Protein AF-A0A523HQN8-F1 (afdb_monomer_lite)

Secondary structure (DSSP, 8-state):
--PPPTT-SSGGGHHHHHHHHHHTT--HHHHHIIIIIHHHHHHHHHHHHHHHHHHH-PPP---GGGSPPGGGG--TT--

Sequence (79 aa):
SGDMPEGLEDVSKFPYLFAELIERGWTDEDLRKLAGGNLLRALQRAETVAARLQKERPASTATIETMPPIEAHIDPKTN

Foldseek 3Di:
DDDDPVQPRDPVSVVVVVVVVVVVPDDPVRVVCVVCVVVVVVVVVVVVVVVVVVVVDPDDPDDPVRDDPPVVPDDPPDD

Structure (mmCIF, N/CA/C/O backbone):
data_AF-A0A523HQN8-F1
#
_entry.id   AF-A0A523HQN8-F1
#
loop_
_atom_site.group_PDB
_atom_site.id
_atom_site.type_symbol
_atom_site.label_atom_id
_atom_site.label_alt_id
_atom_site.label_comp_id
_atom_site.label_asym_id
_atom_site.label_entity_id
_atom_site.label_seq_id
_atom_site.pdbx_PDB_ins_code
_atom_site.Cartn_x
_atom_site.Cartn_y
_atom_site.Cartn_z
_atom_site.occupancy
_atom_site.B_iso_or_equiv
_atom_site.auth_seq_id
_atom_site.auth_comp_id
_atom_site.auth_asym_id
_atom_site.auth_atom_id
_atom_site.pdbx_PDB_model_num
ATOM 1 N N . SER A 1 1 ? -14.955 21.310 -1.841 1.00 48.50 1 SER A N 1
ATOM 2 C CA . SER A 1 1 ? -14.036 20.720 -0.854 1.00 48.50 1 SER A CA 1
ATOM 3 C C . SER A 1 1 ? -14.512 19.310 -0.602 1.00 48.50 1 SER A C 1
ATOM 5 O O . SER A 1 1 ? -15.711 19.149 -0.441 1.00 48.50 1 SER A O 1
ATOM 7 N N . GLY A 1 2 ? -13.653 18.301 -0.752 1.00 59.84 2 GLY A N 1
ATOM 8 C CA . GLY A 1 2 ? -14.071 16.909 -0.581 1.00 59.84 2 GLY A CA 1
ATOM 9 C C . GLY A 1 2 ? -14.397 16.654 0.883 1.00 59.84 2 GLY A C 1
ATOM 10 O O . GLY A 1 2 ? -13.487 16.715 1.704 1.00 59.84 2 GLY A O 1
ATOM 11 N N . ASP A 1 3 ? -15.671 16.433 1.198 1.00 82.31 3 ASP A N 1
ATOM 12 C CA . ASP A 1 3 ? -16.059 15.982 2.530 1.00 82.31 3 ASP A CA 1
ATOM 13 C C . ASP A 1 3 ? -15.585 14.543 2.700 1.00 82.31 3 ASP A C 1
ATOM 15 O O . ASP A 1 3 ? -15.899 13.661 1.895 1.00 82.31 3 ASP A O 1
ATOM 19 N N . MET A 1 4 ? -14.775 14.325 3.733 1.00 87.81 4 MET A N 1
ATOM 20 C CA . MET A 1 4 ? -14.426 12.984 4.173 1.00 87.81 4 MET A CA 1
ATOM 21 C C . MET A 1 4 ? -15.672 12.322 4.774 1.00 87.81 4 MET A C 1
ATOM 23 O O . MET A 1 4 ? -16.493 13.020 5.374 1.00 87.81 4 MET A O 1
ATOM 27 N N . PRO A 1 5 ? -15.833 10.994 4.638 1.00 89.56 5 PRO A N 1
ATOM 28 C CA . PRO A 1 5 ? -16.903 10.289 5.329 1.00 89.56 5 PRO A CA 1
ATOM 29 C C . PRO A 1 5 ? -16.831 10.535 6.838 1.00 89.56 5 PRO A C 1
ATOM 31 O O . PRO A 1 5 ? -15.738 10.573 7.409 1.00 89.56 5 PRO A O 1
ATOM 34 N N . GLU A 1 6 ? -17.994 10.661 7.476 1.00 89.38 6 GLU A N 1
ATOM 35 C CA . GLU A 1 6 ? -18.090 10.731 8.935 1.00 89.38 6 GLU A CA 1
ATOM 36 C C . GLU A 1 6 ? -17.424 9.496 9.562 1.00 89.38 6 GLU A C 1
ATOM 38 O O . GLU A 1 6 ? -17.641 8.362 9.128 1.00 89.38 6 GLU A O 1
ATOM 43 N N . GLY A 1 7 ? -16.561 9.724 10.549 1.00 86.94 7 GLY A N 1
ATOM 44 C CA . GLY A 1 7 ? -15.738 8.701 11.186 1.00 86.94 7 GLY A CA 1
ATOM 45 C 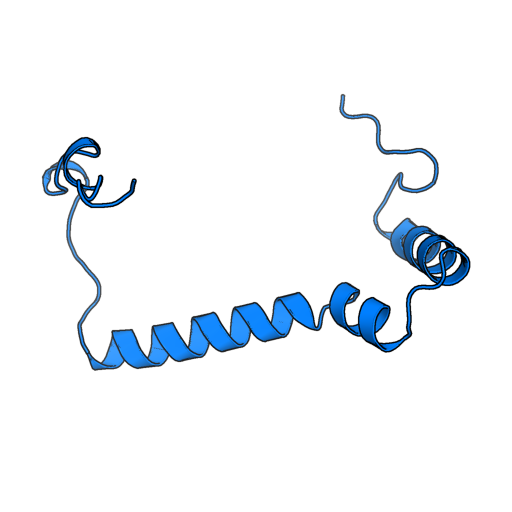C . GLY A 1 7 ? -14.438 8.364 10.448 1.00 86.94 7 GLY A C 1
ATOM 46 O O . GLY A 1 7 ? -13.701 7.509 10.936 1.00 86.94 7 GLY A O 1
ATOM 47 N N . LEU A 1 8 ? -14.131 9.007 9.312 1.00 93.50 8 LEU A N 1
ATOM 48 C CA . LEU A 1 8 ? -12.892 8.841 8.533 1.00 93.50 8 LEU A CA 1
ATOM 49 C C . LEU A 1 8 ? -12.262 10.186 8.134 1.00 93.50 8 LEU A C 1
ATOM 51 O O . LEU A 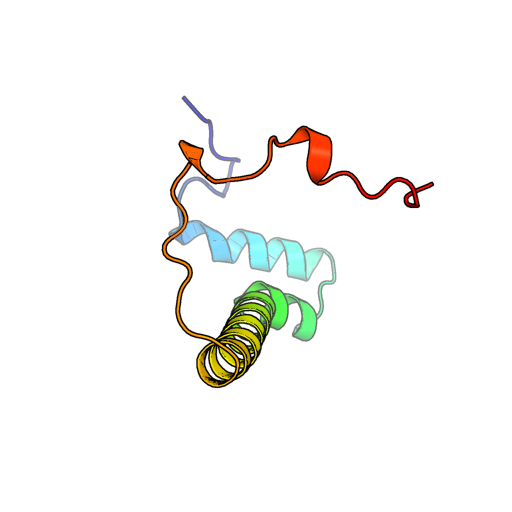1 8 ? -11.736 10.341 7.034 1.00 93.50 8 LEU A O 1
ATOM 55 N N . GLU A 1 9 ? -12.299 11.170 9.027 1.00 94.50 9 GLU A N 1
ATOM 56 C CA . GLU A 1 9 ? -11.866 12.546 8.749 1.00 94.50 9 GLU A CA 1
ATOM 57 C C . GLU A 1 9 ? -10.357 12.674 8.514 1.00 94.50 9 GLU A C 1
ATOM 59 O O . GLU A 1 9 ? -9.903 13.576 7.810 1.00 94.50 9 GLU A O 1
ATOM 64 N N . ASP A 1 10 ? -9.573 11.771 9.102 1.00 92.69 10 ASP A N 1
ATOM 65 C CA . ASP A 1 10 ? -8.122 11.764 8.997 1.00 92.69 10 ASP A CA 1
ATOM 66 C C . ASP A 1 10 ? -7.544 10.342 9.112 1.00 92.69 10 ASP A C 1
ATOM 68 O O . ASP A 1 10 ? -8.229 9.371 9.439 1.00 92.69 10 ASP A O 1
ATOM 72 N N . VAL A 1 11 ? -6.244 10.206 8.842 1.00 93.31 11 VAL A N 1
ATOM 73 C CA . VAL A 1 11 ? -5.556 8.905 8.810 1.00 93.31 11 VAL A CA 1
ATOM 74 C C . VAL A 1 11 ? -5.487 8.199 10.169 1.00 93.31 11 VAL A C 1
ATOM 76 O O . VAL A 1 11 ? -5.288 6.988 10.215 1.00 93.31 11 VAL A O 1
ATOM 79 N N . SER A 1 12 ? -5.674 8.902 11.288 1.00 95.25 12 SER A N 1
ATOM 80 C CA . SER A 1 12 ? -5.763 8.266 12.609 1.00 95.25 12 SER A CA 1
ATOM 81 C C . SER A 1 12 ? -7.044 7.445 12.780 1.00 95.25 12 SER A C 1
ATOM 83 O O . SER A 1 12 ? -7.112 6.616 13.685 1.00 95.25 12 SER A O 1
ATOM 85 N N . LYS A 1 13 ? -8.041 7.633 11.903 1.00 95.88 13 LYS A N 1
ATOM 86 C CA . LYS A 1 13 ? -9.358 6.985 11.964 1.00 95.88 13 LYS A CA 1
ATOM 87 C C . LYS A 1 13 ? -9.427 5.618 11.290 1.00 95.88 13 LYS A C 1
ATOM 89 O O . LYS A 1 13 ? -10.422 4.917 11.450 1.00 95.88 13 LYS A O 1
ATOM 94 N N . PHE A 1 14 ? -8.374 5.182 10.594 1.00 94.00 14 PHE A N 1
ATOM 95 C CA . PHE A 1 14 ? -8.354 3.861 9.953 1.00 94.00 14 PHE A CA 1
ATOM 96 C C . PHE A 1 14 ? -8.715 2.684 10.879 1.00 94.00 14 PHE A C 1
ATOM 98 O O . PHE A 1 14 ? -9.401 1.784 10.400 1.00 94.00 14 PHE A O 1
ATOM 105 N N . PRO A 1 15 ? -8.364 2.659 12.181 1.00 96.25 15 PRO A N 1
ATOM 106 C CA . PRO A 1 15 ? -8.820 1.599 13.078 1.00 96.25 15 PRO A CA 1
ATOM 107 C C . PRO A 1 15 ? -10.349 1.437 13.145 1.00 96.25 15 PRO A C 1
ATOM 109 O O . PRO A 1 15 ? -10.818 0.313 13.306 1.00 96.25 15 PRO A O 1
ATOM 112 N N . TYR A 1 16 ? -11.132 2.507 12.963 1.00 96.19 16 TYR A N 1
ATOM 113 C CA . TYR A 1 16 ? -12.599 2.426 12.949 1.00 96.19 16 TYR A CA 1
ATOM 114 C C . TYR A 1 16 ? -13.128 1.671 11.731 1.00 96.19 16 TYR A C 1
ATOM 116 O O . TYR A 1 16 ? -14.051 0.872 11.857 1.00 96.19 16 TYR A O 1
ATOM 124 N N . LEU A 1 17 ? -12.478 1.825 10.575 1.00 95.25 17 LEU A N 1
ATOM 125 C CA . LEU A 1 17 ? -12.786 1.011 9.401 1.00 95.25 17 LEU A CA 1
ATOM 126 C C . LEU A 1 17 ? -12.517 -0.477 9.667 1.00 95.25 17 LEU A C 1
ATOM 128 O O . LEU A 1 17 ? -13.314 -1.322 9.276 1.00 95.25 17 LEU A O 1
ATOM 132 N N . PHE A 1 18 ? -11.415 -0.815 10.343 1.00 97.06 18 PHE A N 1
ATOM 133 C CA . PHE A 1 18 ? -11.113 -2.210 10.680 1.00 97.06 18 PHE A CA 1
ATOM 134 C C . PHE A 1 18 ? -12.132 -2.796 11.662 1.00 97.06 18 PHE A C 1
ATOM 136 O O . PHE A 1 18 ? -12.552 -3.934 11.467 1.00 97.06 18 PHE A O 1
ATOM 143 N N . ALA A 1 19 ? -12.561 -2.023 12.664 1.00 97.00 19 ALA A N 1
ATOM 144 C CA . ALA A 1 19 ? -13.608 -2.440 13.595 1.00 97.00 19 ALA A CA 1
ATOM 145 C C . ALA 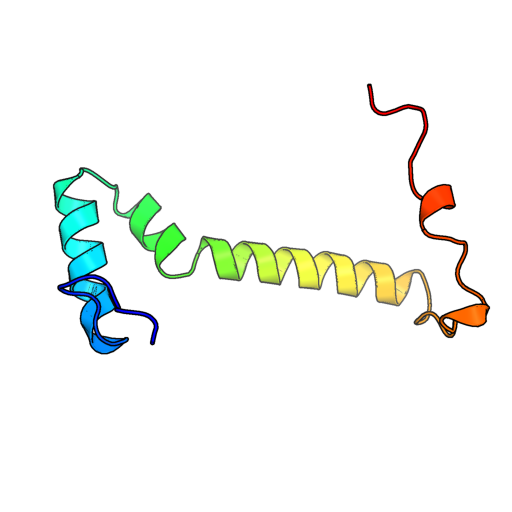A 1 19 ? -14.920 -2.771 12.860 1.00 97.00 19 ALA A C 1
ATOM 147 O O . ALA A 1 19 ? -15.449 -3.868 13.014 1.00 97.00 19 ALA A O 1
ATOM 148 N N . GLU A 1 20 ? -15.373 -1.886 11.973 1.00 97.00 20 GLU A N 1
ATOM 149 C CA . GLU A 1 20 ? -16.564 -2.104 11.141 1.00 97.00 20 GLU A CA 1
ATOM 150 C C . GLU A 1 20 ? -16.463 -3.345 10.244 1.00 97.00 20 GLU A C 1
ATOM 152 O O . GLU A 1 20 ? -17.426 -4.092 10.071 1.00 97.00 20 GLU A O 1
ATOM 157 N N . LEU A 1 21 ? -15.293 -3.608 9.657 1.00 97.94 21 LEU A N 1
ATOM 158 C CA . LEU A 1 21 ? -15.096 -4.797 8.823 1.00 97.94 21 LEU A CA 1
ATOM 159 C C . LEU A 1 21 ? -15.117 -6.092 9.647 1.00 97.94 21 LEU A C 1
ATOM 161 O O . LEU A 1 21 ? -15.653 -7.096 9.171 1.00 97.94 21 LEU A O 1
ATOM 165 N N . ILE A 1 22 ? -14.599 -6.067 10.878 1.00 98.25 22 ILE A N 1
ATOM 166 C CA . ILE A 1 22 ? -14.703 -7.189 11.824 1.00 98.25 22 ILE A CA 1
ATOM 167 C C . ILE A 1 22 ? -16.174 -7.476 12.140 1.00 98.25 22 ILE A C 1
ATOM 169 O O . ILE A 1 22 ? -16.600 -8.626 12.045 1.00 98.25 22 ILE A O 1
ATOM 173 N N . GLU A 1 23 ? -16.972 -6.450 12.447 1.00 98.19 23 GLU A N 1
ATOM 174 C CA . GLU A 1 23 ? -18.411 -6.607 12.714 1.00 98.19 23 GLU A CA 1
ATOM 175 C C . GLU A 1 23 ? -19.176 -7.162 11.506 1.00 98.19 23 GLU A C 1
ATOM 177 O O . GLU A 1 23 ? -20.118 -7.942 11.653 1.00 98.19 23 GLU A O 1
ATOM 182 N N . ARG A 1 24 ? -18.720 -6.837 10.292 1.00 98.25 24 ARG A N 1
ATOM 183 C CA . ARG A 1 24 ? -19.243 -7.385 9.029 1.00 98.25 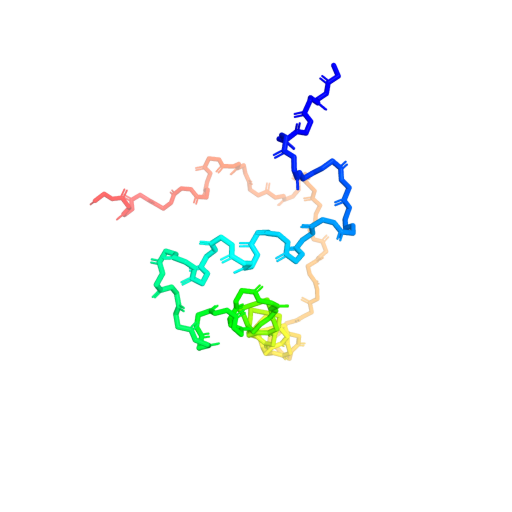24 ARG A CA 1
ATOM 184 C C . ARG A 1 24 ? -18.740 -8.796 8.712 1.00 98.25 24 ARG A C 1
ATOM 186 O O . ARG A 1 24 ? -19.073 -9.327 7.653 1.00 98.25 24 ARG A O 1
ATOM 193 N N . GLY A 1 25 ? -17.959 -9.408 9.601 1.00 98.44 25 GLY A N 1
ATOM 194 C CA . GLY A 1 25 ? -17.516 -10.797 9.499 1.00 98.44 25 GLY A CA 1
ATOM 195 C C . GLY A 1 25 ? -16.269 -11.017 8.644 1.00 98.44 25 GLY A C 1
ATOM 196 O O . GLY A 1 25 ? -16.056 -12.133 8.172 1.00 98.44 25 GLY A O 1
ATOM 197 N N . TRP A 1 26 ? -15.447 -9.987 8.417 1.00 98.62 26 TRP A N 1
ATOM 198 C CA . TRP A 1 26 ? -14.152 -10.176 7.758 1.00 98.62 26 TRP A CA 1
ATOM 199 C C . TRP A 1 26 ? -13.232 -11.035 8.620 1.00 98.62 26 TRP A C 1
ATOM 201 O O . TRP A 1 26 ? -13.131 -10.842 9.831 1.00 98.62 26 TRP A O 1
ATOM 211 N N . THR A 1 27 ? -12.535 -11.974 7.986 1.00 98.50 27 THR A N 1
ATOM 212 C CA . THR A 1 27 ? -11.581 -12.836 8.688 1.00 98.50 27 THR A CA 1
ATOM 213 C C . THR A 1 27 ? -10.278 -12.090 8.982 1.00 98.50 27 THR A C 1
ATOM 215 O O . THR A 1 27 ? -9.901 -11.165 8.258 1.00 98.50 27 THR A O 1
ATOM 218 N N . ASP A 1 28 ? -9.515 -12.552 9.976 1.00 98.19 28 ASP A N 1
ATOM 219 C CA . ASP A 1 28 ? -8.153 -12.058 10.237 1.00 98.19 28 ASP A CA 1
ATOM 220 C C . ASP A 1 28 ? -7.259 -12.133 8.988 1.00 98.19 28 ASP A C 1
ATOM 222 O O . ASP A 1 28 ? -6.391 -11.284 8.765 1.00 98.19 28 ASP A O 1
ATOM 226 N N . GLU A 1 29 ? -7.477 -13.139 8.133 1.00 98.19 29 GLU A N 1
ATOM 227 C CA . GLU A 1 29 ? -6.751 -13.270 6.875 1.00 98.19 29 GLU A CA 1
ATOM 228 C C . GLU A 1 29 ? -7.076 -12.124 5.906 1.00 98.19 29 GLU A C 1
ATOM 230 O O . GLU A 1 29 ? -6.163 -11.572 5.278 1.00 98.19 29 GLU A O 1
ATOM 235 N N . ASP A 1 30 ? -8.347 -11.744 5.796 1.00 98.38 30 ASP A N 1
ATOM 236 C CA . ASP A 1 30 ? -8.794 -10.644 4.942 1.00 98.38 30 ASP A CA 1
ATOM 237 C C . ASP A 1 30 ? -8.289 -9.297 5.461 1.00 98.38 30 ASP A C 1
ATOM 239 O O . ASP A 1 30 ? -7.764 -8.490 4.688 1.00 98.38 30 ASP A O 1
ATOM 243 N N . LEU A 1 31 ? -8.336 -9.083 6.776 1.00 98.38 31 LEU A N 1
ATOM 244 C CA . LEU A 1 31 ? -7.818 -7.869 7.410 1.00 98.38 31 LEU A CA 1
ATOM 245 C C . LEU A 1 31 ? -6.301 -7.752 7.247 1.00 98.38 31 LEU A C 1
ATOM 247 O O . LEU A 1 31 ? -5.796 -6.675 6.934 1.00 98.38 31 LEU A O 1
ATOM 251 N N . ARG A 1 32 ? -5.554 -8.858 7.349 1.00 98.12 32 ARG A N 1
ATOM 252 C CA . ARG A 1 32 ? -4.108 -8.878 7.072 1.00 98.12 32 ARG A CA 1
ATOM 253 C C . ARG A 1 32 ? -3.800 -8.545 5.611 1.00 98.12 32 ARG A C 1
ATOM 255 O O . ARG A 1 32 ? -2.826 -7.845 5.317 1.00 98.12 32 ARG A O 1
ATOM 262 N N . LYS A 1 33 ? -4.608 -9.045 4.670 1.00 98.19 33 LYS A N 1
ATOM 263 C CA . LYS A 1 33 ? -4.489 -8.690 3.246 1.00 98.19 33 LYS A CA 1
ATOM 264 C C . LYS A 1 33 ? -4.749 -7.197 3.033 1.00 98.19 33 LYS A C 1
ATOM 266 O O . LYS A 1 33 ? -3.982 -6.573 2.297 1.00 98.19 33 LYS A O 1
ATOM 271 N N . LEU A 1 34 ? -5.770 -6.639 3.686 1.00 97.81 34 LEU A N 1
ATOM 272 C CA . LEU A 1 34 ? -6.138 -5.222 3.614 1.00 97.81 34 LEU A CA 1
ATOM 273 C C . LEU A 1 34 ? -5.075 -4.307 4.231 1.00 97.81 34 LEU A C 1
ATOM 275 O O . LEU A 1 34 ? -4.688 -3.326 3.604 1.00 97.81 34 LEU A O 1
ATOM 279 N N . ALA A 1 35 ? -4.549 -4.660 5.404 1.00 96.50 35 ALA A N 1
ATOM 280 C CA . ALA A 1 35 ? -3.545 -3.876 6.129 1.00 96.50 35 ALA A CA 1
ATOM 281 C C . ALA A 1 35 ? -2.224 -3.692 5.361 1.00 96.50 35 ALA A C 1
ATOM 283 O O . ALA A 1 35 ? -1.412 -2.843 5.715 1.00 96.50 35 ALA A O 1
ATOM 284 N N . GLY A 1 36 ? -1.995 -4.478 4.306 1.00 97.44 36 GLY A N 1
ATOM 285 C CA . GLY A 1 36 ? -0.838 -4.304 3.432 1.00 97.44 36 GLY A CA 1
ATOM 286 C C . GLY A 1 36 ? -0.404 -5.569 2.704 1.00 97.44 36 GLY A C 1
ATOM 287 O O . GLY A 1 36 ? 0.371 -5.482 1.755 1.00 97.44 36 GLY A O 1
ATOM 288 N N . GLY A 1 37 ? -0.913 -6.748 3.077 1.00 98.44 37 GLY A N 1
ATOM 289 C CA . GLY A 1 37 ? -0.518 -8.007 2.438 1.00 98.44 37 GLY A CA 1
ATOM 290 C C . GLY A 1 37 ? -0.757 -8.022 0.923 1.00 98.44 37 GLY A C 1
ATOM 291 O O . GLY A 1 37 ? 0.090 -8.494 0.164 1.00 98.44 37 GLY A O 1
ATOM 292 N N . ASN A 1 38 ? -1.877 -7.459 0.460 1.00 98.44 38 ASN A N 1
ATOM 293 C CA . ASN A 1 38 ? -2.159 -7.334 -0.971 1.00 98.44 38 ASN A CA 1
ATOM 294 C C . ASN A 1 38 ? -1.195 -6.367 -1.674 1.00 98.44 38 ASN A C 1
ATOM 296 O O . ASN A 1 38 ? -0.739 -6.673 -2.778 1.00 98.44 38 ASN A O 1
ATOM 300 N N . LEU A 1 39 ? -0.869 -5.241 -1.031 1.00 98.44 39 LEU A N 1
ATOM 301 C CA . LEU A 1 39 ? 0.060 -4.237 -1.553 1.00 98.44 39 LEU A CA 1
ATOM 302 C C . LEU A 1 39 ? 1.467 -4.822 -1.711 1.00 98.44 39 LEU A C 1
ATOM 304 O O . LEU A 1 39 ? 2.036 -4.776 -2.800 1.00 98.44 39 LEU A O 1
ATOM 308 N N . LEU A 1 40 ? 1.997 -5.438 -0.653 1.00 98.62 40 LEU A N 1
ATOM 309 C CA . LEU A 1 40 ? 3.331 -6.041 -0.656 1.00 98.62 40 LEU A CA 1
ATOM 310 C C . LEU A 1 40 ? 3.446 -7.159 -1.697 1.00 98.62 40 LEU A C 1
ATOM 312 O O . LEU A 1 40 ? 4.424 -7.213 -2.437 1.00 98.62 40 LEU A O 1
ATOM 316 N N . ARG A 1 41 ? 2.416 -8.006 -1.830 1.00 98.44 41 ARG A N 1
ATOM 317 C CA . ARG A 1 41 ? 2.374 -9.045 -2.872 1.00 98.44 41 ARG A CA 1
ATOM 318 C C . ARG A 1 41 ? 2.448 -8.446 -4.278 1.00 98.44 41 ARG A C 1
ATOM 320 O O . ARG A 1 41 ? 3.135 -8.991 -5.141 1.00 98.44 41 ARG A O 1
ATOM 327 N N . ALA A 1 42 ? 1.706 -7.369 -4.536 1.00 98.56 42 ALA A N 1
ATOM 328 C CA . ALA A 1 42 ? 1.714 -6.709 -5.839 1.00 98.56 42 ALA A CA 1
ATOM 329 C C . ALA A 1 42 ? 3.085 -6.086 -6.141 1.00 98.56 42 ALA A C 1
ATOM 331 O O . ALA A 1 42 ? 3.614 -6.292 -7.234 1.00 98.56 42 ALA A O 1
ATOM 332 N N . LEU A 1 43 ? 3.682 -5.409 -5.156 1.00 98.75 43 LEU A N 1
ATOM 333 C CA . LEU A 1 43 ? 5.008 -4.805 -5.277 1.00 98.75 43 LEU A CA 1
ATOM 334 C C . LEU A 1 43 ? 6.085 -5.860 -5.557 1.00 98.75 43 LEU A C 1
ATOM 336 O O . LEU A 1 43 ? 6.814 -5.740 -6.536 1.00 98.75 43 LEU A O 1
ATOM 340 N N . GLN A 1 44 ? 6.101 -6.955 -4.796 1.00 98.75 44 GLN A N 1
ATOM 341 C CA . GLN A 1 44 ? 7.050 -8.053 -5.000 1.00 98.75 44 GLN A CA 1
ATOM 342 C C . GLN A 1 44 ? 6.933 -8.673 -6.403 1.00 98.75 44 GLN A C 1
ATOM 344 O O . GLN A 1 44 ? 7.925 -9.055 -7.034 1.00 98.75 44 GLN A O 1
ATOM 349 N N . ARG A 1 45 ? 5.709 -8.768 -6.937 1.00 98.69 45 ARG A N 1
ATOM 350 C CA . ARG A 1 45 ? 5.486 -9.257 -8.302 1.00 98.69 45 ARG A CA 1
ATOM 351 C C . ARG A 1 45 ? 5.990 -8.261 -9.348 1.00 98.69 45 ARG A C 1
ATOM 353 O O . ARG A 1 45 ? 6.583 -8.691 -10.336 1.00 98.69 45 ARG A O 1
ATOM 360 N N . ALA A 1 46 ? 5.797 -6.962 -9.125 1.00 98.62 46 ALA A N 1
ATOM 361 C CA . ALA A 1 46 ? 6.344 -5.913 -9.982 1.00 98.62 46 ALA A CA 1
ATOM 362 C C . ALA A 1 46 ? 7.881 -5.948 -10.000 1.00 98.62 46 ALA A C 1
ATOM 364 O O . ALA A 1 46 ? 8.471 -5.940 -11.077 1.00 98.62 46 ALA A O 1
ATOM 365 N N . GLU A 1 47 ? 8.523 -6.098 -8.839 1.00 98.69 47 GLU A N 1
ATOM 366 C CA . GLU A 1 47 ? 9.979 -6.251 -8.706 1.00 98.69 47 GLU A CA 1
ATOM 367 C C . GLU A 1 47 ? 10.496 -7.486 -9.451 1.00 98.69 47 GLU A C 1
ATOM 369 O O . GLU A 1 47 ? 11.475 -7.406 -10.191 1.00 98.69 47 GLU A O 1
ATOM 374 N N . THR A 1 48 ? 9.801 -8.619 -9.327 1.00 98.69 48 THR A N 1
ATOM 375 C CA . THR A 1 48 ? 10.153 -9.858 -10.039 1.00 98.69 48 THR A CA 1
ATOM 376 C C . THR A 1 48 ? 10.134 -9.657 -11.556 1.00 98.69 48 THR A C 1
ATOM 378 O O . THR A 1 48 ? 11.060 -10.062 -12.262 1.00 98.69 48 THR A O 1
ATOM 381 N N . VAL A 1 49 ? 9.083 -9.016 -12.076 1.00 98.44 49 VAL A N 1
ATOM 382 C CA . VAL A 1 49 ? 8.961 -8.728 -13.511 1.00 98.44 49 VAL A CA 1
ATOM 383 C C . VAL A 1 49 ? 10.013 -7.713 -13.953 1.00 98.44 49 VAL A C 1
ATOM 385 O O . VAL A 1 49 ? 10.645 -7.924 -14.987 1.00 98.44 49 VAL A O 1
ATOM 388 N N . ALA A 1 50 ? 10.249 -6.660 -13.171 1.00 98.19 50 ALA A N 1
ATOM 389 C CA . ALA A 1 50 ? 11.273 -5.661 -13.456 1.00 98.19 50 ALA A CA 1
ATOM 390 C C . ALA A 1 50 ? 12.670 -6.294 -13.539 1.00 98.19 50 ALA A C 1
ATOM 392 O O . ALA A 1 50 ? 13.368 -6.090 -14.530 1.00 98.19 50 ALA A O 1
ATOM 393 N N . ALA A 1 51 ? 13.040 -7.135 -12.569 1.00 98.44 51 ALA A N 1
ATOM 394 C CA . ALA A 1 51 ? 14.324 -7.833 -12.546 1.00 98.44 51 ALA A CA 1
ATOM 395 C C . ALA A 1 51 ? 14.514 -8.763 -13.754 1.00 98.44 51 ALA A C 1
ATOM 397 O O . ALA A 1 51 ? 15.625 -8.900 -14.266 1.00 98.44 51 ALA A O 1
ATOM 398 N N . ARG A 1 52 ? 13.438 -9.402 -14.232 1.00 98.44 52 ARG A N 1
ATOM 399 C CA . ARG A 1 52 ? 13.469 -10.194 -15.467 1.00 98.44 52 ARG A CA 1
ATOM 400 C C . ARG A 1 52 ? 13.675 -9.300 -16.694 1.00 98.44 52 ARG A C 1
ATOM 402 O O . ARG A 1 52 ? 14.599 -9.537 -17.464 1.00 98.44 52 ARG A O 1
ATOM 409 N N . LEU A 1 53 ? 12.865 -8.252 -16.853 1.00 98.50 53 LEU A N 1
ATOM 410 C CA . LEU A 1 53 ? 12.922 -7.363 -18.019 1.00 98.50 53 LEU A CA 1
ATOM 411 C C . LEU A 1 53 ? 14.259 -6.621 -18.137 1.00 98.50 53 LEU A C 1
ATOM 413 O O . LEU A 1 53 ? 14.765 -6.474 -19.244 1.00 98.50 53 LEU A O 1
ATOM 417 N N . GLN A 1 54 ? 14.852 -6.209 -17.013 1.00 98.00 54 GLN A N 1
ATOM 418 C CA . GLN A 1 54 ? 16.169 -5.562 -16.972 1.00 98.00 54 GLN A CA 1
ATOM 419 C C . GLN A 1 54 ? 17.300 -6.469 -17.481 1.00 98.00 54 GLN A C 1
ATOM 421 O O . GLN A 1 54 ? 18.300 -5.967 -17.985 1.00 98.00 54 GLN A O 1
ATOM 426 N N . LYS A 1 55 ? 17.154 -7.797 -17.363 1.00 97.81 55 LYS A N 1
ATOM 427 C CA . LYS A 1 55 ? 18.107 -8.773 -17.922 1.00 97.81 55 LYS A CA 1
ATOM 428 C C . LYS A 1 55 ? 17.866 -9.039 -19.407 1.00 97.81 55 LYS A C 1
ATOM 430 O O . LYS A 1 55 ? 18.804 -9.372 -20.119 1.00 97.81 55 LYS A O 1
ATOM 435 N N . GLU A 1 56 ? 16.618 -8.929 -19.855 1.00 98.12 56 GLU A N 1
ATOM 436 C CA . GLU A 1 56 ? 16.220 -9.218 -21.236 1.00 98.12 56 GLU A CA 1
ATOM 437 C C . GLU A 1 56 ? 16.509 -8.053 -22.190 1.00 98.12 56 GLU A C 1
ATOM 439 O O . GLU A 1 56 ? 16.818 -8.288 -23.357 1.00 98.12 56 GLU A O 1
ATOM 444 N N . ARG A 1 57 ? 16.402 -6.799 -21.729 1.00 96.06 57 ARG A N 1
ATOM 445 C CA . ARG A 1 57 ? 16.615 -5.615 -22.573 1.00 96.06 57 ARG A CA 1
ATOM 446 C C . ARG A 1 57 ? 17.006 -4.363 -21.776 1.00 96.06 57 ARG A C 1
ATOM 448 O O . ARG A 1 57 ? 16.613 -4.230 -20.616 1.00 96.06 57 ARG A O 1
ATOM 455 N N . PRO A 1 58 ? 17.704 -3.400 -22.404 1.00 95.81 58 PRO A N 1
ATOM 456 C CA . PRO A 1 58 ? 17.895 -2.076 -21.823 1.00 95.81 58 PRO A CA 1
ATOM 457 C C . PRO A 1 58 ? 16.580 -1.281 -21.770 1.00 95.81 58 PRO A C 1
ATOM 459 O O . PRO A 1 58 ? 15.575 -1.637 -22.396 1.00 95.81 58 PRO A O 1
ATOM 462 N N . ALA A 1 59 ? 16.599 -0.170 -21.030 1.00 95.06 59 ALA A N 1
ATOM 463 C CA . ALA A 1 59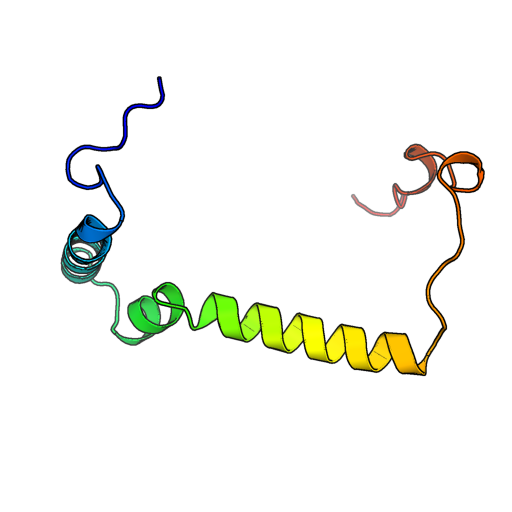 ? 15.496 0.782 -21.010 1.00 95.06 59 ALA A CA 1
ATOM 464 C C . ALA A 1 59 ? 15.221 1.344 -22.417 1.00 95.06 59 ALA A C 1
ATOM 466 O O . ALA A 1 59 ? 16.140 1.560 -23.206 1.00 95.06 59 ALA A O 1
ATOM 467 N N . SER A 1 60 ? 13.944 1.587 -22.721 1.00 93.50 60 SER A N 1
ATOM 468 C CA . SER A 1 60 ? 13.553 2.229 -23.978 1.00 93.50 60 SER A CA 1
ATOM 469 C C . SER A 1 60 ? 14.020 3.683 -24.003 1.00 93.50 60 SER A C 1
ATOM 471 O O . SER A 1 60 ? 13.842 4.399 -23.020 1.00 93.50 60 SER A O 1
ATOM 473 N N . THR A 1 61 ? 14.550 4.123 -25.142 1.00 95.44 61 THR A N 1
ATOM 474 C CA . THR A 1 61 ? 14.890 5.529 -25.419 1.00 95.44 61 THR A CA 1
ATOM 475 C C . THR A 1 61 ? 13.893 6.187 -26.376 1.00 95.44 61 THR A C 1
ATOM 477 O O . THR A 1 61 ? 14.194 7.232 -26.947 1.00 95.44 61 THR A O 1
ATOM 480 N N . ALA A 1 62 ? 12.735 5.558 -26.609 1.00 92.44 62 ALA A N 1
ATOM 481 C CA . ALA A 1 62 ? 11.687 6.122 -27.451 1.00 92.44 62 ALA A CA 1
ATOM 482 C C . ALA A 1 62 ? 11.166 7.444 -26.869 1.00 92.44 62 ALA A C 1
ATOM 484 O O . ALA A 1 62 ? 11.049 7.606 -25.653 1.00 92.44 62 ALA A O 1
ATOM 485 N N . THR A 1 63 ? 10.824 8.364 -27.760 1.00 92.19 63 THR A N 1
ATOM 486 C CA . THR A 1 63 ? 10.192 9.647 -27.443 1.00 92.19 63 THR A CA 1
ATOM 487 C C . THR A 1 63 ? 8.726 9.611 -27.858 1.00 92.19 63 THR A C 1
ATOM 489 O O . THR A 1 63 ? 8.327 8.743 -28.634 1.00 92.19 63 THR A O 1
ATOM 492 N N . ILE A 1 64 ? 7.914 10.554 -27.378 1.00 89.81 64 ILE A N 1
ATOM 493 C CA . ILE A 1 64 ? 6.478 10.593 -27.699 1.00 89.81 64 ILE A CA 1
ATOM 494 C C . ILE A 1 64 ? 6.257 10.669 -29.221 1.00 89.81 64 ILE A C 1
ATOM 496 O O . ILE A 1 64 ? 5.347 10.031 -29.737 1.00 89.81 64 ILE A O 1
ATOM 500 N N . GLU A 1 65 ? 7.132 11.361 -29.955 1.00 90.44 65 GLU A N 1
ATOM 501 C CA . GLU A 1 65 ? 7.061 11.502 -31.416 1.00 90.44 65 GLU A CA 1
ATOM 502 C C . GLU A 1 65 ? 7.347 10.196 -32.169 1.00 90.44 65 GLU A C 1
ATOM 504 O O . GLU A 1 65 ? 6.908 10.029 -33.304 1.00 90.44 65 GLU A O 1
ATOM 509 N N . THR A 1 66 ? 8.100 9.278 -31.558 1.00 89.31 66 THR A N 1
ATOM 510 C CA . THR A 1 66 ? 8.484 7.990 -32.161 1.00 89.31 66 THR A CA 1
ATOM 511 C C . THR A 1 66 ? 7.612 6.830 -31.679 1.00 89.31 66 THR A C 1
ATOM 513 O O . THR A 1 66 ? 7.781 5.698 -32.137 1.00 89.31 66 THR A O 1
ATOM 516 N N . MET A 1 67 ? 6.658 7.096 -30.779 1.00 85.50 67 MET A N 1
ATOM 517 C CA . MET A 1 67 ? 5.665 6.117 -30.351 1.00 85.50 67 MET A CA 1
ATOM 518 C C . MET A 1 67 ? 4.587 5.930 -31.427 1.00 85.50 67 MET A C 1
ATOM 520 O O . MET A 1 67 ? 4.152 6.902 -32.046 1.00 85.50 67 MET A O 1
ATOM 524 N N . PRO A 1 68 ? 4.111 4.692 -31.647 1.00 81.56 68 PRO A N 1
ATOM 525 C CA . PRO A 1 68 ? 2.969 4.473 -32.521 1.00 81.56 68 PRO A CA 1
ATOM 526 C C . PRO A 1 68 ? 1.729 5.196 -31.960 1.00 81.56 68 PRO A C 1
ATOM 528 O O . PRO A 1 68 ? 1.583 5.292 -30.736 1.00 81.56 68 PRO A O 1
ATOM 531 N N . PRO A 1 69 ? 0.820 5.686 -32.824 1.00 79.50 69 PRO A N 1
ATOM 532 C CA . PRO A 1 69 ? -0.412 6.330 -32.381 1.00 79.50 69 PRO A CA 1
ATOM 533 C C . PRO A 1 69 ? -1.233 5.384 -31.493 1.00 79.50 69 PRO A C 1
ATOM 535 O O . PRO A 1 69 ? -1.215 4.168 -31.687 1.00 79.50 69 PRO A O 1
ATOM 538 N N . ILE A 1 70 ? -1.967 5.943 -30.522 1.00 72.31 70 ILE A N 1
ATOM 539 C CA . ILE A 1 70 ? -2.734 5.189 -29.506 1.00 72.31 70 ILE A CA 1
ATOM 540 C C . ILE A 1 70 ? -3.690 4.169 -30.154 1.00 72.31 70 ILE A C 1
ATOM 542 O O . ILE A 1 70 ? -3.873 3.068 -29.643 1.00 72.31 70 ILE A O 1
ATOM 546 N N . GLU A 1 71 ? -4.231 4.498 -31.325 1.00 67.00 71 GLU A N 1
ATOM 547 C CA . GLU A 1 71 ? -5.130 3.646 -32.111 1.00 67.00 71 GLU A CA 1
ATOM 548 C C . GLU A 1 71 ? -4.479 2.330 -32.576 1.00 67.00 71 GLU A C 1
ATOM 550 O O . GLU A 1 71 ? -5.171 1.330 -32.749 1.00 67.00 71 GLU A O 1
ATOM 555 N N . ALA A 1 72 ? -3.149 2.281 -32.709 1.00 63.62 72 ALA A N 1
ATOM 556 C CA . ALA A 1 72 ? -2.418 1.081 -33.117 1.00 63.62 72 ALA A CA 1
ATOM 557 C C . ALA A 1 72 ? -2.222 0.050 -31.982 1.00 63.62 72 ALA A C 1
ATOM 559 O O . ALA A 1 72 ? -1.695 -1.031 -32.238 1.00 63.62 72 ALA A O 1
ATOM 560 N N . HIS A 1 73 ? -2.613 0.367 -30.739 1.00 61.28 73 HIS A N 1
ATOM 561 C CA . HIS A 1 73 ? -2.480 -0.519 -29.568 1.00 61.28 73 HIS A CA 1
ATOM 562 C C . HIS A 1 73 ? -3.745 -1.339 -29.240 1.00 61.28 73 HIS A C 1
ATOM 564 O O . HIS A 1 73 ? -3.710 -2.144 -28.308 1.00 61.28 73 HIS A O 1
ATOM 570 N N . ILE A 1 74 ? -4.853 -1.167 -29.976 1.00 59.91 74 ILE A N 1
ATOM 571 C CA . ILE A 1 74 ? -6.056 -1.997 -29.807 1.00 59.91 74 ILE A CA 1
ATOM 572 C C . ILE A 1 74 ? -5.878 -3.281 -30.625 1.00 59.91 74 ILE A C 1
ATOM 574 O O . ILE A 1 74 ? -5.952 -3.261 -31.852 1.00 59.91 74 ILE A O 1
ATOM 578 N N . ASP A 1 75 ? -5.636 -4.402 -29.947 1.00 57.09 75 ASP A N 1
ATOM 579 C CA . ASP A 1 75 ? -5.597 -5.720 -30.584 1.00 57.09 75 ASP A CA 1
ATOM 580 C C . ASP A 1 75 ? -7.002 -6.072 -31.129 1.00 57.09 75 ASP A C 1
ATOM 582 O O . ASP A 1 75 ? -7.954 -6.155 -30.339 1.00 57.09 75 ASP A O 1
ATOM 586 N N . PRO A 1 76 ? -7.179 -6.295 -32.449 1.00 55.72 76 PRO A N 1
ATOM 587 C CA . PRO A 1 76 ? -8.482 -6.586 -33.054 1.00 55.72 76 PRO A CA 1
ATOM 588 C C . PRO A 1 76 ? -9.105 -7.917 -32.594 1.00 55.72 76 PRO A C 1
ATOM 590 O O . PRO A 1 76 ? -10.222 -8.236 -32.996 1.00 55.72 76 PRO A O 1
ATOM 593 N N . LYS A 1 77 ? -8.409 -8.716 -31.774 1.00 52.00 77 LYS A N 1
ATOM 594 C CA . LYS A 1 77 ? -8.887 -10.006 -31.248 1.00 52.00 77 LYS A CA 1
ATOM 595 C C . LYS A 1 77 ? -9.636 -9.921 -29.912 1.00 52.00 77 LYS A C 1
ATOM 597 O O . LYS A 1 77 ? -10.008 -10.966 -29.386 1.00 52.00 77 LYS A O 1
ATOM 60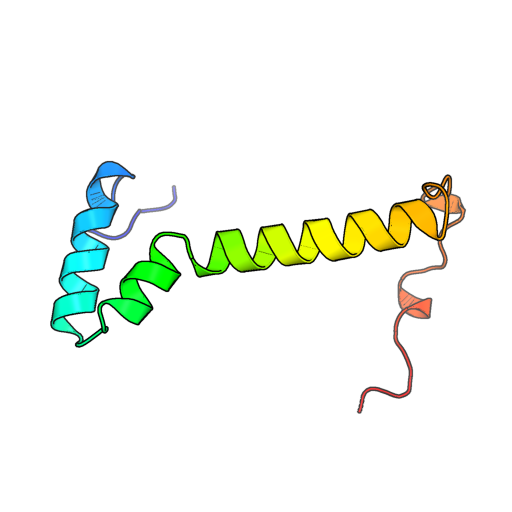2 N N . THR A 1 78 ? -9.880 -8.731 -29.365 1.00 51.62 78 THR A N 1
ATOM 603 C CA . THR A 1 78 ? -10.602 -8.586 -28.086 1.00 51.62 78 THR A CA 1
ATOM 604 C C . THR A 1 78 ? -12.097 -8.311 -28.310 1.00 51.62 78 THR A C 1
ATOM 606 O O . THR A 1 78 ? -12.561 -7.189 -28.128 1.00 51.62 78 THR A O 1
ATOM 609 N N . ASN A 1 79 ? -12.838 -9.338 -28.741 1.00 45.94 79 ASN A N 1
ATOM 610 C CA . ASN A 1 79 ? -14.278 -9.532 -28.495 1.00 45.94 79 ASN A CA 1
ATOM 611 C C . ASN A 1 79 ? -14.563 -11.035 -28.433 1.00 45.94 79 ASN A C 1
ATOM 613 O O . ASN A 1 79 ? -14.246 -11.717 -29.435 1.00 45.94 79 ASN A O 1
#

pLDDT: mean 89.67, std 14.36, range [45.94, 98.75]

Radius of gyration: 21.2 Å; chains: 1; bounding box: 37×34×47 Å